Protein AF-A0A969PD91-F1 (afdb_monomer_lite)

Sequence (141 aa):
MAVLTQAAEGAGKPLILLFDQFEQFFVHQKRKQDREPFIQALNEWYQSALPVKILMCIRGDLSDRLVELQHALGYSLGPQEVFRLERFTPREATAVLKVIADSEALQFDERFASELTENELANREDGSISPVDLQILSTNA

pLDDT: mean 88.1, std 8.68, range [42.12, 96.12]

Secondary structure (DSSP, 8-state):
-HHHHHHHHHH-S-EEEEETTTHHHHHH--SHHHHHHHHHHHHHHHTSSS-EEEEE---GGGGGGGHHHHHHHT----TTT--PPPPBPHHHHHHHHHHHHHHTT----HHHHHHHIIIIIS-TTT--B-HHHHHHHHH--

Structure (mmCIF, N/CA/C/O backbone):
data_AF-A0A969PD91-F1
#
_entry.id   AF-A0A969PD91-F1
#
loop_
_atom_site.group_PDB
_atom_site.id
_atom_site.type_symbol
_atom_site.label_atom_id
_atom_site.label_alt_id
_atom_site.label_comp_id
_atom_site.label_asym_id
_atom_site.label_entity_id
_atom_site.label_seq_id
_atom_site.pdbx_PDB_ins_code
_atom_site.Cartn_x
_atom_site.Cartn_y
_atom_site.Cartn_z
_atom_site.occupancy
_atom_site.B_iso_or_equiv
_atom_site.auth_seq_id
_atom_site.auth_comp_id
_atom_site.auth_asym_id
_atom_site.auth_atom_id
_atom_site.pdbx_PDB_model_num
ATOM 1 N N . MET A 1 1 ? -21.257 -2.549 12.734 1.00 61.19 1 MET A N 1
ATOM 2 C CA . MET A 1 1 ? -21.072 -3.919 13.268 1.00 61.19 1 MET A CA 1
ATOM 3 C C . MET A 1 1 ? -21.654 -5.014 12.377 1.00 61.19 1 MET A C 1
ATOM 5 O O . MET A 1 1 ? -20.890 -5.883 11.989 1.00 61.19 1 MET A O 1
ATOM 9 N N . ALA A 1 2 ? -22.937 -4.962 11.987 1.00 73.25 2 ALA A N 1
ATOM 10 C CA . ALA A 1 2 ? -23.614 -6.069 11.285 1.00 73.25 2 ALA A CA 1
ATOM 11 C C . ALA A 1 2 ? -22.864 -6.647 10.063 1.00 73.25 2 ALA A C 1
ATOM 13 O O . ALA A 1 2 ? -22.722 -7.859 9.964 1.00 73.25 2 ALA A O 1
ATOM 14 N N . VAL A 1 3 ? -22.326 -5.798 9.178 1.00 78.88 3 VAL A N 1
ATOM 15 C CA . VAL A 1 3 ? -21.615 -6.247 7.962 1.00 78.88 3 VAL A CA 1
ATOM 16 C C . VAL A 1 3 ? -20.325 -7.011 8.286 1.00 78.88 3 VAL A C 1
ATOM 18 O O . VAL A 1 3 ? -20.036 -8.027 7.666 1.00 78.88 3 VAL A O 1
ATOM 21 N N . LEU A 1 4 ? -19.560 -6.548 9.277 1.00 76.31 4 LEU A N 1
ATOM 22 C CA . LEU A 1 4 ? -18.291 -7.162 9.678 1.00 76.31 4 LEU A CA 1
ATOM 23 C C . LEU A 1 4 ? -18.507 -8.490 10.399 1.00 76.31 4 LEU A C 1
ATOM 25 O O . LEU A 1 4 ? -17.812 -9.459 10.113 1.00 76.31 4 LEU A O 1
ATOM 29 N N . THR A 1 5 ? -19.505 -8.547 11.281 1.00 78.94 5 THR A N 1
ATOM 30 C CA . THR A 1 5 ? -19.925 -9.793 11.929 1.00 78.94 5 THR A CA 1
ATOM 31 C C . THR A 1 5 ? -20.377 -10.813 10.886 1.00 78.94 5 THR A C 1
ATOM 33 O O . THR A 1 5 ? -19.880 -11.933 10.881 1.00 78.94 5 THR A O 1
ATOM 36 N N . GLN A 1 6 ? -21.215 -10.400 9.932 1.00 81.44 6 GLN A N 1
ATOM 37 C CA . GLN A 1 6 ? -21.686 -11.271 8.856 1.00 81.44 6 GLN A CA 1
ATOM 38 C C . GLN A 1 6 ? -20.540 -11.767 7.960 1.00 81.44 6 GLN A C 1
ATOM 40 O O . GLN A 1 6 ? -20.511 -12.938 7.584 1.00 81.44 6 GLN A O 1
ATOM 45 N N . ALA A 1 7 ? -19.571 -10.904 7.643 1.00 82.38 7 ALA A N 1
ATOM 46 C CA . ALA A 1 7 ? -18.384 -11.293 6.889 1.00 82.38 7 ALA A CA 1
ATOM 47 C C . ALA A 1 7 ? -17.504 -12.283 7.671 1.00 82.38 7 ALA A C 1
ATOM 49 O O . ALA A 1 7 ? -16.995 -13.240 7.090 1.00 82.38 7 ALA A O 1
ATOM 50 N N . ALA A 1 8 ? -17.343 -12.083 8.983 1.00 78.50 8 ALA A N 1
ATOM 51 C CA . ALA A 1 8 ? -16.503 -12.933 9.823 1.00 78.50 8 ALA A CA 1
ATOM 52 C C . ALA A 1 8 ? -17.125 -14.323 10.003 1.00 78.50 8 ALA A C 1
ATOM 54 O O . ALA A 1 8 ? -16.439 -15.335 9.855 1.00 78.50 8 ALA A O 1
ATOM 55 N N . GLU A 1 9 ? -18.433 -14.369 10.262 1.00 78.38 9 GLU A N 1
ATOM 56 C CA . GLU A 1 9 ? -19.206 -15.605 10.398 1.00 78.38 9 GLU A CA 1
ATOM 57 C C . GLU A 1 9 ? -19.274 -16.385 9.078 1.00 78.38 9 GLU A C 1
ATOM 59 O O . GLU A 1 9 ? -19.153 -17.608 9.077 1.00 78.38 9 GLU A O 1
ATOM 64 N N . GLY A 1 10 ? -19.417 -15.689 7.945 1.00 77.06 10 GLY A N 1
ATOM 65 C CA . GLY A 1 10 ? -19.520 -16.318 6.627 1.00 77.06 10 GLY A CA 1
ATOM 66 C C . GLY A 1 10 ? -18.193 -16.826 6.053 1.00 77.06 10 GLY A C 1
ATOM 67 O O . GLY A 1 10 ? -18.191 -17.789 5.289 1.00 77.06 10 GLY A O 1
ATOM 68 N N . ALA A 1 11 ? -17.062 -16.198 6.395 1.00 75.50 11 ALA A N 1
ATOM 69 C CA . ALA A 1 11 ? -15.772 -16.519 5.781 1.00 75.50 11 ALA A CA 1
ATOM 70 C C . ALA A 1 11 ? -15.026 -17.677 6.462 1.00 75.50 11 ALA A C 1
ATOM 72 O O . ALA A 1 11 ? -14.197 -18.320 5.813 1.00 75.50 11 ALA A O 1
ATOM 73 N N . GLY A 1 12 ? -15.255 -17.912 7.763 1.00 75.19 12 GLY A N 1
ATOM 74 C CA . GLY A 1 12 ? -14.501 -18.896 8.557 1.00 75.19 12 GLY A CA 1
ATOM 75 C C . GLY A 1 12 ? -12.980 -18.665 8.549 1.00 75.19 12 GLY A C 1
ATOM 76 O O . GLY A 1 12 ? -12.204 -19.589 8.786 1.00 75.19 12 GLY A O 1
ATOM 77 N N . LYS A 1 13 ? -12.544 -17.445 8.214 1.00 80.06 13 LYS A N 1
ATOM 78 C CA . LYS A 1 13 ? -11.151 -17.034 8.003 1.00 80.06 13 LYS A CA 1
ATOM 79 C C . LYS A 1 13 ? -10.920 -15.657 8.633 1.00 80.06 13 LYS A C 1
ATOM 81 O O . LYS A 1 13 ? -11.881 -14.901 8.780 1.00 80.06 13 LYS A O 1
ATOM 86 N N . PRO A 1 14 ? -9.666 -15.302 8.967 1.00 82.69 14 PRO A N 1
ATOM 87 C CA . PRO A 1 14 ? -9.331 -13.944 9.383 1.00 82.69 14 PRO A CA 1
ATOM 88 C C . PRO A 1 14 ? -9.751 -12.918 8.326 1.00 82.69 14 PRO A C 1
ATOM 90 O O . PRO A 1 14 ? -9.555 -13.145 7.130 1.00 82.69 14 PRO A O 1
ATOM 93 N N . LEU A 1 15 ? -10.298 -11.790 8.770 1.00 87.75 15 LEU A N 1
ATOM 94 C CA . LEU A 1 15 ? -10.676 -10.684 7.895 1.00 87.75 15 LEU A CA 1
ATOM 95 C C . LEU A 1 15 ? -9.570 -9.633 7.856 1.00 87.75 15 LEU A C 1
ATOM 97 O O . LEU A 1 15 ? -8.950 -9.335 8.876 1.00 87.75 15 LEU A O 1
ATOM 101 N N . ILE A 1 16 ? -9.365 -9.032 6.687 1.00 89.00 16 ILE A N 1
ATOM 102 C CA . ILE A 1 16 ? -8.507 -7.858 6.526 1.00 89.00 16 ILE A CA 1
ATOM 103 C C . ILE A 1 16 ? -9.380 -6.715 6.018 1.00 89.00 16 ILE A C 1
ATOM 105 O O . ILE A 1 16 ? -9.987 -6.821 4.954 1.00 89.00 16 ILE A O 1
ATOM 109 N N . LEU A 1 17 ? -9.443 -5.628 6.782 1.00 90.00 17 LEU A N 1
ATOM 110 C CA . LEU A 1 17 ? -10.003 -4.359 6.338 1.00 90.00 17 LEU A CA 1
ATOM 111 C C . LEU A 1 17 ? -8.886 -3.545 5.698 1.00 90.00 17 LEU A C 1
ATOM 113 O O . LEU A 1 17 ? -7.946 -3.146 6.384 1.00 90.00 17 LEU A O 1
ATOM 117 N N . LEU A 1 18 ? -8.996 -3.325 4.392 1.00 93.38 18 LEU A N 1
ATOM 118 C CA . LEU A 1 18 ? -8.059 -2.520 3.624 1.00 93.38 18 LEU A CA 1
ATOM 119 C C . LEU A 1 18 ? -8.662 -1.140 3.362 1.00 93.38 18 LEU A C 1
ATOM 121 O O . LEU A 1 18 ? -9.719 -1.031 2.742 1.00 93.38 18 LEU A O 1
ATOM 125 N N . PHE A 1 19 ? -7.963 -0.101 3.802 1.00 94.06 19 PHE A N 1
ATOM 126 C CA . PHE A 1 19 ? -8.273 1.283 3.475 1.00 94.06 19 PHE A CA 1
ATOM 127 C C . PHE A 1 19 ? -7.222 1.808 2.503 1.00 94.06 19 PHE A C 1
ATOM 129 O O . PHE A 1 19 ? -6.123 2.167 2.921 1.00 94.06 19 PHE A O 1
ATOM 136 N N . ASP A 1 20 ? -7.557 1.821 1.215 1.00 92.81 20 ASP A N 1
ATOM 137 C CA . ASP A 1 20 ? -6.707 2.410 0.182 1.00 92.81 20 ASP A CA 1
ATOM 138 C C . ASP A 1 20 ? -6.928 3.928 0.076 1.00 92.81 20 ASP A C 1
ATOM 140 O O . ASP A 1 20 ? -8.016 4.419 0.388 1.00 92.81 20 ASP A O 1
ATOM 144 N N . GLN A 1 21 ? -5.894 4.668 -0.334 1.00 91.06 21 GLN A N 1
ATOM 145 C CA . GLN A 1 21 ? -5.897 6.137 -0.429 1.00 91.06 21 GLN A CA 1
ATOM 146 C C . GLN A 1 21 ? -6.477 6.827 0.817 1.00 91.06 21 GLN A C 1
ATOM 148 O O . GLN A 1 21 ? -7.299 7.749 0.731 1.00 91.06 21 GLN A O 1
ATOM 153 N N . PHE A 1 22 ? -6.087 6.366 2.008 1.00 95.62 22 PHE A N 1
ATOM 154 C CA . PHE A 1 22 ? -6.726 6.779 3.254 1.00 95.62 22 PHE A CA 1
ATOM 155 C C . PHE A 1 22 ? -6.572 8.281 3.546 1.00 95.62 22 PHE A C 1
ATOM 157 O O . PHE A 1 22 ? -7.369 8.855 4.287 1.00 95.62 22 PHE A O 1
ATOM 164 N N . GLU A 1 23 ? -5.633 8.978 2.905 1.00 93.81 23 GLU A N 1
ATOM 165 C CA . GLU A 1 23 ? -5.556 10.438 2.942 1.00 93.81 23 GLU A CA 1
ATOM 166 C C . GLU A 1 23 ? -6.870 11.139 2.564 1.00 93.81 23 GLU A C 1
ATOM 168 O O . GLU A 1 23 ? -7.167 12.216 3.091 1.00 93.81 23 GLU A O 1
ATOM 173 N N . GLN A 1 24 ? -7.694 10.521 1.709 1.00 93.56 24 GLN A N 1
ATOM 174 C CA . GLN A 1 24 ? -8.985 11.069 1.297 1.00 93.56 24 GLN A CA 1
ATOM 175 C C . GLN A 1 24 ? -9.932 11.252 2.483 1.00 93.56 24 GLN A C 1
ATOM 177 O O . GLN A 1 24 ? -10.731 12.190 2.482 1.00 93.56 24 GLN A O 1
ATOM 182 N N . PHE A 1 25 ? -9.813 10.428 3.527 1.00 94.88 25 PHE A N 1
ATOM 183 C CA . PHE A 1 25 ? -10.570 10.605 4.763 1.00 94.88 25 PHE A CA 1
ATOM 184 C C . PHE A 1 25 ? -10.325 11.991 5.371 1.00 94.88 25 PHE A C 1
ATOM 186 O O . PHE A 1 25 ? -11.271 12.711 5.685 1.00 94.88 25 PHE A O 1
ATOM 193 N N . PHE A 1 26 ? -9.062 12.412 5.458 1.00 92.38 26 PHE A N 1
ATOM 194 C CA . PHE A 1 26 ? -8.685 13.704 6.033 1.00 92.38 26 PHE A CA 1
ATOM 195 C C . PHE A 1 26 ? -9.022 14.890 5.118 1.00 92.38 26 PHE A C 1
ATOM 197 O O . PHE A 1 26 ? -9.248 15.998 5.615 1.00 92.38 26 PHE A O 1
ATOM 204 N N . VAL A 1 27 ? -9.076 14.665 3.800 1.00 91.31 27 VAL A N 1
ATOM 205 C CA . VAL A 1 27 ? -9.484 15.671 2.803 1.00 91.31 27 VAL A CA 1
ATOM 206 C C . VAL A 1 27 ? -10.986 15.950 2.876 1.00 91.31 27 VAL A C 1
ATOM 208 O O . VAL A 1 27 ? -11.387 17.118 2.870 1.00 91.31 27 VAL A O 1
ATOM 211 N N . HIS A 1 28 ? -11.807 14.900 2.963 1.00 93.06 28 HIS A N 1
ATOM 212 C CA . HIS A 1 28 ? -13.266 15.014 2.996 1.00 93.06 28 HIS A CA 1
ATOM 213 C C . HIS A 1 28 ? -13.778 15.384 4.391 1.00 93.06 28 HIS A C 1
ATOM 215 O O . HIS A 1 28 ? -14.615 16.275 4.520 1.00 93.06 28 HIS A O 1
ATOM 221 N N . GLN A 1 29 ? -13.225 14.771 5.441 1.00 93.94 29 GLN A N 1
ATOM 222 C CA . GLN A 1 29 ? -13.569 15.046 6.836 1.00 93.94 29 GLN A CA 1
ATOM 223 C C . GLN A 1 29 ? -12.532 15.984 7.449 1.00 93.94 29 GLN A C 1
ATOM 225 O O . GLN A 1 29 ? -11.617 15.584 8.171 1.00 93.94 29 GLN A O 1
ATOM 230 N N . LYS A 1 30 ? -12.625 17.275 7.122 1.00 91.06 30 LYS A N 1
ATOM 231 C CA . LYS A 1 30 ? -11.595 18.256 7.512 1.00 91.06 30 LYS A CA 1
ATOM 232 C C . LYS A 1 30 ? -11.574 18.544 9.011 1.00 91.06 30 LYS A C 1
ATOM 234 O O . LYS A 1 30 ? -10.504 18.815 9.556 1.00 91.06 30 LYS A O 1
ATOM 239 N N . ARG A 1 31 ? -12.732 18.528 9.678 1.00 93.19 31 ARG A N 1
ATOM 240 C CA . ARG A 1 31 ? -12.842 18.854 11.106 1.00 93.19 31 ARG A CA 1
ATOM 241 C C . ARG A 1 31 ? -12.841 17.571 11.926 1.00 93.19 31 ARG A C 1
ATOM 243 O O . ARG A 1 31 ? -13.448 16.586 11.528 1.00 93.19 31 ARG A O 1
ATOM 250 N N . LYS A 1 32 ? -12.229 17.615 13.112 1.00 89.56 32 LYS A N 1
ATOM 251 C CA . LYS A 1 32 ? -12.185 16.474 14.045 1.00 89.56 32 LYS A CA 1
ATOM 252 C C . LYS A 1 32 ? -13.573 15.899 14.345 1.00 89.56 32 LYS A C 1
ATOM 254 O O . LYS A 1 32 ? -13.769 14.698 14.266 1.00 89.56 32 LYS A O 1
ATOM 259 N N . GLN A 1 33 ? -14.556 16.766 14.586 1.00 93.44 33 GLN A N 1
ATOM 260 C CA . GLN A 1 33 ? -15.941 16.355 14.842 1.00 93.44 33 GLN A CA 1
ATOM 261 C C . GLN A 1 33 ? -16.566 15.543 13.689 1.00 93.44 33 GLN A C 1
ATOM 263 O O . GLN A 1 33 ? -17.411 14.693 13.937 1.00 93.44 33 GLN A O 1
ATOM 268 N N . ASP A 1 34 ? -16.143 15.786 12.442 1.00 94.44 34 ASP A N 1
ATOM 269 C CA . ASP A 1 34 ? -16.672 15.084 11.268 1.00 94.44 34 ASP A CA 1
ATOM 270 C C . ASP A 1 34 ? -15.981 13.712 11.090 1.00 94.44 34 ASP A C 1
ATOM 272 O O . ASP A 1 34 ? -16.508 12.815 10.435 1.00 94.44 34 ASP A O 1
ATOM 276 N N . ARG A 1 35 ? -14.799 13.532 11.702 1.00 94.75 35 ARG A N 1
ATOM 277 C CA . ARG A 1 35 ? -14.034 12.273 11.735 1.00 94.75 35 ARG A CA 1
ATOM 278 C C . A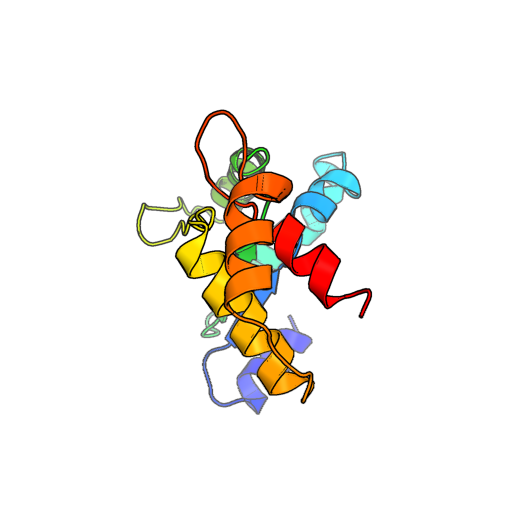RG A 1 35 ? -14.516 11.328 12.825 1.00 94.75 35 ARG A C 1
ATOM 280 O O . ARG A 1 35 ? -14.443 10.115 12.639 1.00 94.75 35 ARG A O 1
ATOM 287 N N . GLU A 1 36 ? -15.009 11.883 13.930 1.00 93.62 36 GLU A N 1
ATOM 288 C CA . GLU A 1 36 ? -15.401 11.150 15.136 1.00 93.62 36 GLU A CA 1
ATOM 289 C C . GLU A 1 36 ? -16.265 9.910 14.852 1.00 93.62 36 GLU A C 1
ATOM 291 O O . GLU A 1 36 ? -15.906 8.836 15.335 1.00 93.62 36 GLU A O 1
ATOM 296 N N . PRO A 1 37 ? -17.322 9.965 14.010 1.00 93.81 37 PRO A N 1
ATOM 297 C CA . PRO A 1 37 ? -18.160 8.788 13.775 1.00 93.81 37 PRO A CA 1
ATOM 298 C C . PRO A 1 37 ? -17.389 7.618 13.152 1.00 93.81 37 PRO A C 1
ATOM 300 O O . PRO A 1 37 ? -17.620 6.459 13.492 1.00 93.81 37 PRO A O 1
ATOM 303 N N . PHE A 1 38 ? -16.455 7.914 12.243 1.00 93.56 38 PHE A N 1
ATOM 304 C CA . PHE A 1 38 ? -15.613 6.893 11.626 1.00 93.56 38 PHE A CA 1
ATOM 305 C C . PHE A 1 38 ? -14.591 6.341 12.621 1.00 93.56 38 PHE A C 1
ATOM 307 O O . PHE A 1 38 ? -14.413 5.129 12.705 1.00 93.56 38 PHE A O 1
ATOM 314 N N . ILE A 1 39 ? -13.943 7.219 13.390 1.00 93.38 39 ILE A N 1
ATOM 315 C CA . ILE A 1 39 ? -12.946 6.830 14.394 1.00 93.38 39 ILE A CA 1
ATOM 316 C C . ILE A 1 39 ? -13.578 5.931 15.459 1.00 93.38 39 ILE A C 1
ATOM 318 O O . ILE A 1 39 ? -13.001 4.907 15.824 1.00 93.38 39 ILE A O 1
ATOM 322 N N . GLN A 1 40 ? -14.787 6.264 15.910 1.00 92.44 40 GLN A N 1
ATOM 323 C CA . GLN A 1 40 ? -15.532 5.446 16.857 1.00 92.44 40 GLN A CA 1
ATOM 324 C C . GLN A 1 40 ? -15.845 4.061 16.278 1.00 92.44 40 GLN A C 1
ATOM 326 O O . GLN A 1 40 ? -15.572 3.054 16.930 1.00 92.44 40 GLN A O 1
ATOM 331 N N . ALA A 1 41 ? -16.344 3.991 15.039 1.00 90.62 41 ALA A N 1
ATOM 332 C CA . ALA A 1 41 ? -16.615 2.714 14.377 1.00 90.62 41 ALA A CA 1
ATOM 333 C C . ALA A 1 41 ? -15.343 1.863 14.219 1.00 90.62 41 ALA A C 1
ATOM 335 O O . ALA A 1 41 ? -15.365 0.657 14.457 1.00 90.62 41 ALA A O 1
ATOM 336 N N . LEU A 1 42 ? -14.221 2.493 13.866 1.00 90.81 42 LEU A N 1
ATOM 337 C CA . LEU A 1 42 ? -12.924 1.834 13.760 1.00 90.81 42 LEU A CA 1
ATOM 338 C C . LEU A 1 42 ? -12.461 1.265 15.109 1.00 90.81 42 LEU A C 1
ATOM 340 O O . LEU A 1 42 ? -11.976 0.135 15.161 1.00 90.81 42 LEU A O 1
ATOM 344 N N . ASN A 1 43 ? -12.641 2.019 16.195 1.00 90.44 43 ASN A N 1
ATOM 345 C CA . ASN A 1 43 ? -12.306 1.569 17.544 1.00 90.44 43 ASN A CA 1
ATOM 346 C C . ASN A 1 43 ? -13.176 0.388 17.990 1.00 90.44 43 ASN A C 1
ATOM 348 O O . ASN A 1 43 ? -12.658 -0.595 18.512 1.00 90.44 43 ASN A O 1
ATOM 352 N N . GLU A 1 44 ? -14.481 0.427 17.712 1.00 89.56 44 GLU A N 1
ATOM 353 C CA . GLU A 1 44 ? -15.380 -0.705 17.967 1.00 89.56 44 GLU A CA 1
ATOM 354 C C . GLU A 1 44 ? -14.923 -1.979 17.242 1.00 89.56 44 GLU A C 1
ATOM 356 O O . GLU A 1 44 ? -15.020 -3.074 17.795 1.00 89.56 44 GLU A O 1
ATOM 361 N N . TRP A 1 45 ? -14.392 -1.857 16.021 1.00 86.88 45 TRP A N 1
ATOM 362 C CA . TRP A 1 45 ? -13.858 -3.001 15.274 1.00 86.88 45 TRP A CA 1
ATOM 363 C C . TRP A 1 45 ? -12.549 -3.508 15.852 1.00 86.88 45 TRP A C 1
ATOM 365 O O . TRP A 1 45 ? -12.393 -4.716 16.029 1.00 86.88 45 TRP A O 1
ATOM 375 N N . TYR A 1 46 ? -11.634 -2.597 16.170 1.00 86.81 46 TYR A N 1
ATOM 376 C CA . TYR A 1 46 ? -10.332 -2.933 16.730 1.00 86.81 46 TYR A CA 1
ATOM 377 C C . TYR A 1 46 ? -10.444 -3.652 18.083 1.00 86.81 46 TYR A C 1
ATOM 379 O O . TYR A 1 46 ? -9.693 -4.585 18.348 1.00 86.81 46 TYR A O 1
ATOM 387 N N . GLN A 1 47 ? -11.422 -3.269 18.908 1.00 87.00 47 GLN A N 1
ATOM 388 C CA . GLN A 1 47 ? -11.691 -3.893 20.209 1.00 87.00 47 GLN A CA 1
ATOM 389 C C . GLN A 1 47 ? -12.603 -5.129 20.125 1.00 87.00 47 GLN A C 1
ATOM 391 O O . GLN A 1 47 ? -12.885 -5.767 21.142 1.00 87.00 47 GLN A O 1
ATOM 396 N N . SER A 1 48 ? -13.121 -5.465 18.941 1.00 84.94 48 SER A N 1
ATOM 397 C CA . SER A 1 48 ? -14.029 -6.602 18.791 1.00 84.94 48 SER A CA 1
ATOM 398 C C . SER A 1 48 ? -13.298 -7.939 18.963 1.00 84.94 48 SER A C 1
ATOM 400 O O . SER A 1 48 ? -12.119 -8.072 18.653 1.00 84.94 48 SER A O 1
ATOM 402 N N . ALA A 1 49 ? -14.019 -8.977 19.397 1.00 82.62 49 ALA A N 1
ATOM 403 C CA . ALA A 1 49 ? -13.482 -10.341 19.478 1.00 82.62 49 ALA A CA 1
ATOM 404 C C . ALA A 1 49 ? -13.318 -11.019 18.100 1.00 82.62 49 ALA A C 1
ATOM 406 O O . ALA A 1 49 ? -12.925 -12.184 18.020 1.00 82.62 49 ALA A O 1
ATOM 407 N N . LEU A 1 50 ? -13.666 -10.323 17.013 1.00 82.44 50 LEU A N 1
ATOM 408 C CA . LEU A 1 50 ? -13.545 -10.851 15.662 1.00 82.44 50 LEU A CA 1
ATOM 409 C C . LEU A 1 50 ? -12.066 -10.850 15.237 1.00 82.44 50 LEU A C 1
ATOM 411 O O . LEU A 1 50 ? -11.347 -9.898 15.537 1.00 82.44 50 LEU A O 1
ATOM 415 N N . PRO A 1 51 ? -11.593 -11.867 14.494 1.00 82.56 51 PRO A N 1
ATOM 416 C CA . PRO A 1 51 ? -10.215 -11.929 14.011 1.00 82.56 51 PRO A CA 1
ATOM 417 C C . PRO A 1 51 ? -10.010 -10.979 12.817 1.00 82.56 51 PRO A C 1
ATOM 419 O O . PRO A 1 51 ? -9.868 -11.417 11.673 1.00 82.56 51 PRO A O 1
ATOM 422 N N . VAL A 1 52 ? -10.028 -9.671 13.079 1.00 84.50 52 VAL A N 1
ATOM 423 C CA . VAL A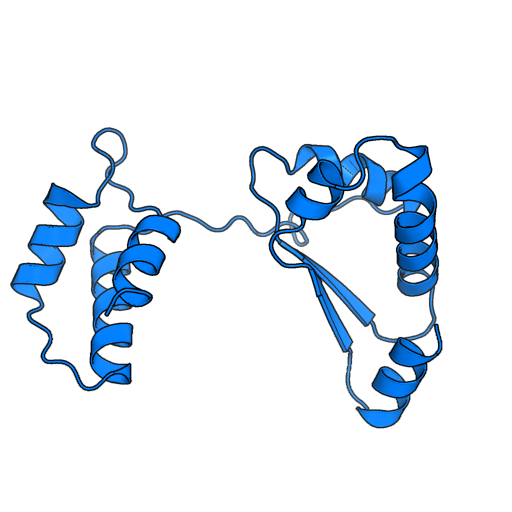 1 52 ? -9.908 -8.610 12.072 1.00 84.50 52 VAL A CA 1
ATOM 424 C C . VAL A 1 52 ? -8.525 -7.972 12.153 1.00 84.50 52 VAL A C 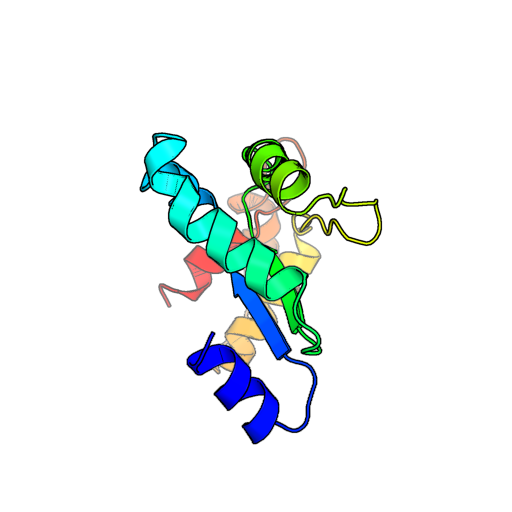1
ATOM 426 O O . VAL A 1 52 ? -8.074 -7.568 13.220 1.00 84.50 52 VAL A O 1
ATOM 429 N N . LYS A 1 53 ? -7.857 -7.838 11.006 1.00 87.94 5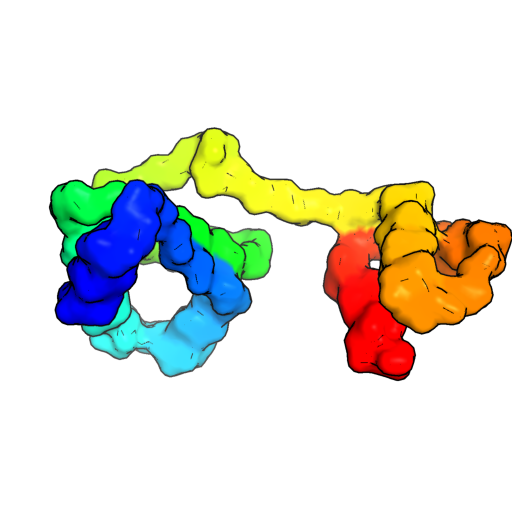3 LYS A N 1
ATOM 430 C CA . LYS A 1 53 ? -6.681 -6.980 10.835 1.00 87.94 53 LYS A CA 1
ATOM 431 C C . LYS A 1 53 ? -7.070 -5.736 10.050 1.00 87.94 53 LYS A C 1
ATOM 433 O O . LYS A 1 53 ? -7.849 -5.824 9.105 1.00 87.94 53 LYS A O 1
ATOM 438 N N . ILE A 1 54 ? -6.508 -4.593 10.421 1.00 89.88 54 ILE A N 1
ATOM 439 C CA . ILE A 1 54 ? -6.734 -3.323 9.732 1.00 89.88 54 ILE A CA 1
ATOM 440 C C . ILE A 1 54 ? -5.434 -2.926 9.037 1.00 89.88 54 ILE A C 1
ATOM 442 O O . ILE A 1 54 ? -4.394 -2.828 9.684 1.00 89.88 54 ILE A O 1
ATOM 446 N N . LEU A 1 55 ? -5.503 -2.705 7.728 1.00 92.75 55 LEU A N 1
ATOM 447 C CA . LEU A 1 55 ? -4.411 -2.202 6.908 1.00 92.75 55 LEU A CA 1
ATOM 448 C C . LEU A 1 55 ? -4.820 -0.848 6.327 1.00 92.75 55 LEU A C 1
ATOM 450 O O . LEU A 1 55 ? -5.840 -0.738 5.648 1.00 92.75 55 LEU A O 1
ATOM 454 N N . MET A 1 56 ? -4.021 0.179 6.605 1.00 93.56 56 MET A N 1
ATOM 455 C CA . MET A 1 56 ? -4.221 1.528 6.081 1.00 93.56 56 MET A CA 1
ATOM 456 C C . MET A 1 56 ? -3.095 1.868 5.113 1.00 93.56 56 MET A C 1
ATOM 458 O O . MET A 1 56 ? -1.929 1.891 5.504 1.00 93.56 56 MET A O 1
ATOM 462 N N . CYS A 1 57 ? -3.452 2.168 3.870 1.00 94.44 57 CYS A N 1
ATOM 463 C CA . CYS A 1 57 ? -2.539 2.711 2.879 1.00 94.44 57 CYS A CA 1
ATOM 464 C C . CYS A 1 57 ? -2.702 4.228 2.867 1.00 94.44 57 CYS A C 1
ATOM 466 O O . CYS A 1 57 ? -3.795 4.743 2.634 1.00 94.44 57 CYS A O 1
ATOM 468 N N . ILE A 1 58 ? -1.618 4.947 3.134 1.00 93.12 58 ILE A N 1
ATOM 469 C CA . ILE A 1 58 ? -1.593 6.406 3.110 1.00 93.12 58 ILE A CA 1
ATOM 470 C C . ILE A 1 58 ? -0.291 6.874 2.480 1.00 93.12 58 ILE A C 1
ATOM 472 O O . ILE A 1 58 ? 0.750 6.222 2.607 1.00 93.12 58 ILE A O 1
ATOM 476 N N . ARG A 1 59 ? -0.326 8.035 1.830 1.00 89.44 59 ARG A N 1
ATOM 477 C CA . ARG A 1 59 ? 0.904 8.693 1.393 1.00 89.44 59 ARG A CA 1
ATOM 478 C C . ARG A 1 59 ? 1.824 8.989 2.580 1.00 89.44 59 ARG A C 1
ATOM 480 O O . ARG A 1 59 ? 1.380 9.464 3.626 1.00 89.44 59 ARG A O 1
ATOM 487 N N . GLY A 1 60 ? 3.123 8.755 2.396 1.00 87.94 60 GLY A N 1
ATOM 488 C CA . GLY A 1 60 ? 4.116 8.910 3.464 1.00 87.94 60 GLY A CA 1
ATOM 489 C C . GLY A 1 60 ? 4.170 10.320 4.063 1.00 87.94 60 GLY A C 1
ATOM 490 O O . GLY A 1 60 ? 4.344 10.457 5.273 1.00 87.94 60 GLY A O 1
ATOM 491 N N . ASP A 1 61 ? 3.938 11.357 3.253 1.00 89.25 61 ASP A N 1
ATOM 492 C CA . ASP A 1 61 ? 3.895 12.765 3.675 1.00 89.25 61 ASP A CA 1
ATOM 493 C C . ASP A 1 61 ? 2.661 13.133 4.517 1.00 89.25 61 ASP A C 1
ATOM 495 O O . ASP A 1 61 ? 2.611 14.222 5.080 1.00 89.25 61 ASP A O 1
ATOM 499 N N . LEU A 1 62 ? 1.684 12.228 4.625 1.00 90.81 62 LEU A N 1
ATOM 500 C CA . LEU A 1 62 ? 0.469 12.384 5.429 1.00 90.81 62 LEU A CA 1
ATOM 501 C C . LEU A 1 62 ? 0.372 11.348 6.559 1.00 90.81 62 LEU A C 1
ATOM 503 O O . LEU A 1 62 ? -0.660 11.247 7.223 1.00 90.81 62 LEU A O 1
ATOM 507 N N . SER A 1 63 ? 1.431 10.566 6.788 1.00 89.50 63 SER A N 1
ATOM 508 C CA . SER A 1 63 ? 1.455 9.503 7.802 1.00 89.50 63 SER A CA 1
ATOM 509 C C . SER A 1 63 ? 1.297 10.023 9.238 1.00 89.50 63 SER A C 1
ATOM 511 O O . SER A 1 63 ? 0.737 9.327 10.085 1.00 89.50 63 SER A O 1
ATOM 513 N N . ASP A 1 64 ? 1.693 11.270 9.510 1.00 89.88 64 ASP A N 1
ATOM 514 C CA . ASP A 1 64 ? 1.501 11.954 10.795 1.00 89.88 64 ASP A CA 1
ATOM 515 C C . ASP A 1 64 ? 0.017 12.067 11.184 1.00 89.88 64 ASP A C 1
ATOM 517 O O . ASP A 1 64 ? -0.335 12.042 12.365 1.00 89.88 64 ASP A O 1
ATOM 521 N N . ARG A 1 65 ? -0.882 12.117 10.194 1.00 90.06 65 ARG A N 1
ATOM 522 C CA . ARG A 1 65 ? -2.333 12.153 10.416 1.00 90.06 65 ARG A CA 1
ATOM 523 C C . ARG A 1 65 ? -2.857 10.892 11.099 1.00 90.06 65 ARG A C 1
ATOM 525 O O . ARG A 1 65 ? -3.877 10.963 11.783 1.00 90.06 65 ARG A O 1
ATOM 532 N N . LEU A 1 66 ? -2.151 9.765 10.987 1.00 91.00 66 LEU A N 1
ATOM 533 C CA . LEU A 1 66 ? -2.529 8.513 11.648 1.00 91.00 66 LEU A CA 1
ATOM 534 C C . LEU A 1 66 ? -2.353 8.557 13.172 1.00 91.00 66 LEU A C 1
ATOM 536 O O . LEU A 1 66 ? -2.915 7.709 13.861 1.00 91.00 66 LEU A O 1
ATOM 540 N N . VAL A 1 67 ? -1.625 9.538 13.719 1.00 90.62 67 VAL A N 1
ATOM 541 C CA . VAL A 1 67 ? -1.473 9.712 15.175 1.00 90.62 67 VAL A CA 1
ATOM 542 C C . VAL A 1 67 ? -2.834 9.902 15.856 1.00 90.62 67 VAL A C 1
ATOM 544 O O . VAL A 1 67 ? -3.059 9.378 16.943 1.00 90.62 67 VAL A O 1
ATOM 547 N N . GLU A 1 68 ? -3.779 10.580 15.193 1.00 90.62 68 GLU A N 1
ATOM 548 C CA . GLU A 1 68 ? -5.157 10.738 15.681 1.00 90.62 68 GLU A CA 1
ATOM 549 C C . GLU A 1 68 ? -5.846 9.380 15.893 1.00 90.62 68 GLU A C 1
ATOM 551 O O . GLU A 1 68 ? -6.469 9.157 16.931 1.00 90.62 68 GLU A O 1
ATOM 556 N N . LEU A 1 69 ? -5.671 8.450 14.951 1.00 90.44 69 LEU A N 1
ATOM 557 C CA . LEU A 1 69 ? -6.234 7.104 15.047 1.00 90.44 69 LEU A CA 1
ATOM 558 C C . LEU A 1 69 ? -5.521 6.273 16.108 1.00 90.44 69 LEU A C 1
ATOM 560 O O . LEU A 1 69 ? -6.179 5.624 16.909 1.00 90.44 69 LEU A O 1
ATOM 564 N N . GLN A 1 70 ? -4.191 6.332 16.161 1.00 91.19 70 GLN A N 1
ATOM 565 C CA . GLN A 1 70 ? -3.399 5.620 17.169 1.00 91.19 70 GLN A CA 1
ATOM 566 C C . GLN A 1 70 ? -3.840 5.976 18.595 1.00 91.19 70 GLN A C 1
ATOM 568 O O . GLN A 1 70 ? -4.072 5.092 19.423 1.00 91.19 70 GLN A O 1
ATOM 573 N N . HIS A 1 71 ? -4.056 7.267 18.864 1.00 90.56 71 HIS A N 1
ATOM 574 C CA . HIS A 1 71 ? -4.587 7.717 20.149 1.00 90.56 71 HIS A CA 1
ATOM 575 C C . HIS A 1 71 ? -5.992 7.183 20.429 1.00 90.56 71 HIS A C 1
ATOM 577 O O . HIS A 1 71 ? -6.240 6.706 21.535 1.00 90.56 71 HIS A O 1
ATOM 583 N N . ALA A 1 72 ? -6.897 7.240 19.450 1.00 88.12 72 ALA A N 1
ATOM 584 C CA . ALA A 1 72 ? -8.268 6.768 19.625 1.00 88.12 72 ALA A CA 1
ATOM 585 C C . ALA A 1 72 ? -8.357 5.248 19.844 1.00 88.12 72 ALA A C 1
ATOM 587 O O . ALA A 1 72 ? -9.190 4.786 20.619 1.00 88.12 72 ALA A O 1
ATOM 588 N N . LEU A 1 73 ? -7.478 4.483 19.193 1.00 88.62 73 LEU A N 1
ATOM 589 C CA . LEU A 1 73 ? -7.403 3.025 19.309 1.00 88.62 73 LEU A CA 1
ATOM 590 C C . LEU A 1 73 ? -6.614 2.557 20.543 1.00 88.62 73 LEU A C 1
ATOM 592 O O . LEU A 1 73 ? -6.607 1.364 20.847 1.00 88.62 73 LEU A O 1
ATOM 596 N N . GLY A 1 74 ? -5.932 3.470 21.246 1.00 87.75 74 GLY A N 1
ATOM 597 C CA . GLY A 1 74 ? -5.034 3.127 22.350 1.00 87.75 74 GLY A CA 1
ATOM 598 C C . GLY A 1 74 ? -3.857 2.253 21.906 1.00 87.75 74 GLY A C 1
ATOM 599 O O . GLY A 1 74 ? -3.368 1.435 22.684 1.00 87.75 74 GLY A O 1
ATOM 600 N N . TYR A 1 75 ? -3.429 2.394 20.652 1.00 84.50 75 TYR A N 1
ATOM 601 C CA . TYR A 1 75 ? -2.423 1.550 20.022 1.00 84.50 75 TYR A CA 1
ATOM 602 C C . TYR A 1 75 ? -1.386 2.402 19.299 1.00 84.50 75 TYR A C 1
ATOM 604 O O . TYR A 1 75 ? -1.738 3.295 18.534 1.00 84.50 75 TYR A O 1
ATOM 612 N N . SER A 1 76 ? -0.111 2.090 19.511 1.00 84.06 76 SER A N 1
ATOM 613 C CA . SER A 1 76 ? 1.001 2.735 18.815 1.00 84.06 76 SER A CA 1
ATOM 614 C C . SER A 1 76 ? 1.580 1.778 17.786 1.00 84.06 76 SER A C 1
ATOM 616 O O . SER A 1 76 ? 1.910 0.641 18.123 1.00 84.06 76 SER A O 1
ATOM 618 N N . LEU A 1 77 ? 1.740 2.251 16.551 1.00 83.12 77 LEU A N 1
ATOM 619 C CA . LEU A 1 77 ? 2.381 1.469 15.496 1.00 83.12 77 LEU A CA 1
ATOM 620 C C . LEU A 1 77 ? 3.875 1.306 15.804 1.00 83.12 77 LEU A C 1
ATOM 622 O O . LEU A 1 77 ? 4.584 2.293 16.016 1.00 83.12 77 LEU A O 1
ATOM 626 N N . GLY A 1 78 ? 4.351 0.064 15.830 1.00 83.38 78 GLY A N 1
ATOM 627 C CA . GLY A 1 78 ? 5.769 -0.254 15.917 1.00 83.38 78 GLY A CA 1
ATOM 628 C C . GLY A 1 78 ? 6.420 -0.403 14.534 1.00 83.38 78 GLY A C 1
ATOM 629 O O . GLY A 1 78 ? 5.764 -0.275 13.496 1.00 83.38 78 GLY A O 1
ATOM 630 N N . PRO A 1 79 ? 7.733 -0.699 14.486 1.00 82.31 79 PRO A N 1
ATOM 631 C CA . PRO A 1 79 ? 8.459 -0.884 13.227 1.00 82.31 79 PRO A CA 1
ATOM 632 C C . PRO A 1 79 ? 7.979 -2.074 12.383 1.00 82.31 79 PRO A C 1
ATOM 634 O O . PRO A 1 79 ? 8.293 -2.131 11.202 1.00 82.31 79 PRO A O 1
ATOM 637 N N . GLN A 1 80 ? 7.270 -3.038 12.980 1.00 86.50 80 GLN A N 1
ATOM 638 C CA . GLN A 1 80 ? 6.772 -4.231 12.280 1.00 86.50 80 GLN A CA 1
ATOM 639 C C . GLN A 1 80 ? 5.375 -4.015 11.687 1.00 86.50 80 GLN A C 1
ATOM 641 O O . GLN A 1 80 ? 4.882 -4.846 10.928 1.00 86.50 80 GLN A O 1
ATOM 646 N N . GLU A 1 81 ? 4.729 -2.908 12.043 1.00 87.56 81 GLU A N 1
ATOM 647 C CA . GLU A 1 81 ? 3.374 -2.556 11.629 1.00 87.56 81 GLU A CA 1
ATOM 648 C C . GLU A 1 81 ? 3.354 -1.383 10.645 1.00 87.56 81 GLU A C 1
ATOM 650 O O . GLU A 1 81 ? 2.297 -1.012 10.136 1.00 87.56 81 GLU A O 1
ATOM 655 N N . VAL A 1 82 ? 4.532 -0.836 10.332 1.00 89.56 82 VAL A N 1
ATOM 656 C CA . VAL A 1 82 ? 4.730 0.198 9.318 1.00 89.56 82 VAL A CA 1
ATOM 657 C C . VAL A 1 82 ? 5.557 -0.374 8.177 1.00 89.56 82 VAL A C 1
ATOM 659 O O . VAL A 1 82 ? 6.737 -0.677 8.331 1.00 89.56 82 VAL A O 1
ATOM 662 N N . PHE A 1 83 ? 4.940 -0.462 7.002 1.00 90.31 83 PHE A N 1
ATOM 663 C CA . PHE A 1 83 ? 5.600 -0.888 5.775 1.00 90.31 83 PHE A CA 1
ATOM 664 C C . PHE A 1 83 ? 5.722 0.305 4.836 1.00 90.31 83 PHE A C 1
ATOM 666 O O . PHE A 1 83 ? 4.718 0.866 4.397 1.00 90.31 83 PHE A O 1
ATOM 673 N N . ARG A 1 84 ? 6.959 0.703 4.533 1.00 88.62 84 ARG A N 1
ATOM 674 C CA . ARG A 1 84 ? 7.228 1.739 3.538 1.00 88.62 84 ARG A CA 1
ATOM 675 C C . ARG A 1 84 ? 7.367 1.085 2.171 1.00 88.62 84 ARG A C 1
ATOM 677 O O . ARG A 1 84 ? 8.161 0.165 2.002 1.00 88.62 84 ARG A O 1
ATOM 684 N N . LEU A 1 85 ? 6.583 1.563 1.210 1.00 87.31 85 LEU A N 1
ATOM 685 C CA . LEU A 1 85 ? 6.780 1.200 -0.185 1.00 87.31 85 LEU A CA 1
ATOM 686 C C . LEU A 1 85 ? 7.959 2.002 -0.727 1.00 87.31 85 LEU A C 1
ATOM 688 O O . LEU A 1 85 ? 7.933 3.236 -0.731 1.00 87.31 85 LEU A O 1
ATOM 692 N N . GLU A 1 86 ? 8.996 1.283 -1.135 1.00 88.00 86 GLU A N 1
ATOM 693 C CA . GLU A 1 86 ? 10.189 1.870 -1.725 1.00 88.00 86 GLU A CA 1
ATOM 694 C C . GLU A 1 86 ? 9.983 2.155 -3.215 1.00 88.00 86 GLU A C 1
ATOM 696 O O . GLU A 1 86 ? 9.113 1.584 -3.880 1.00 88.00 86 GLU A O 1
ATOM 701 N N . ARG A 1 87 ? 10.786 3.084 -3.730 1.00 91.88 87 ARG A N 1
ATOM 702 C CA . ARG A 1 87 ? 10.853 3.375 -5.164 1.00 91.88 87 ARG A CA 1
ATOM 703 C C . ARG A 1 87 ? 11.603 2.251 -5.875 1.00 91.88 87 ARG A C 1
ATOM 705 O O . ARG A 1 87 ? 12.432 1.575 -5.272 1.00 91.88 87 ARG A O 1
ATOM 712 N N . PHE A 1 88 ? 11.322 2.073 -7.158 1.00 95.12 88 PHE A N 1
ATOM 713 C CA . PHE A 1 88 ? 11.974 1.048 -7.961 1.00 95.12 88 PHE A CA 1
ATOM 714 C C . PHE A 1 88 ? 13.318 1.539 -8.488 1.00 95.12 88 PHE A C 1
ATOM 716 O O . PHE A 1 88 ? 13.466 2.694 -8.889 1.00 95.12 88 PHE A O 1
ATOM 723 N N . THR A 1 89 ? 14.286 0.638 -8.570 1.00 96.12 89 THR A N 1
ATOM 724 C CA . THR A 1 89 ? 15.425 0.807 -9.476 1.00 96.12 89 THR A CA 1
ATOM 725 C C . THR A 1 89 ? 14.965 0.680 -10.938 1.00 96.12 89 THR A C 1
ATOM 727 O O . THR A 1 89 ? 13.943 0.036 -11.200 1.00 96.12 89 THR A O 1
ATOM 730 N N . PRO A 1 90 ? 15.723 1.198 -11.925 1.00 95.88 90 PRO A N 1
ATOM 731 C CA . PRO A 1 90 ? 15.404 1.002 -13.345 1.00 95.88 90 PRO A CA 1
ATOM 732 C C . PRO A 1 90 ? 15.230 -0.469 -13.736 1.00 95.88 90 PRO A C 1
ATOM 734 O O . PRO A 1 90 ? 14.313 -0.835 -14.473 1.00 95.88 90 PRO A O 1
ATOM 737 N N . ARG A 1 91 ? 16.051 -1.346 -13.151 1.00 95.81 91 ARG A N 1
ATOM 738 C CA . ARG A 1 91 ? 15.958 -2.791 -13.356 1.00 95.81 91 ARG A CA 1
ATOM 739 C C . ARG A 1 91 ? 14.648 -3.375 -12.823 1.00 95.81 91 ARG A C 1
ATOM 741 O O . ARG A 1 91 ? 14.010 -4.165 -13.515 1.00 95.81 91 ARG A O 1
ATOM 748 N N . GLU A 1 92 ? 14.252 -3.017 -11.604 1.00 95.56 92 GLU A N 1
ATOM 749 C CA . GLU A 1 92 ? 12.988 -3.488 -11.022 1.00 95.56 92 GLU A CA 1
ATOM 750 C C . GLU A 1 92 ? 11.787 -2.941 -11.797 1.00 95.56 92 GLU A C 1
ATOM 752 O O . GLU A 1 92 ? 10.860 -3.689 -12.093 1.00 95.56 92 GLU A O 1
ATOM 757 N N . ALA A 1 93 ? 11.834 -1.673 -12.207 1.00 95.0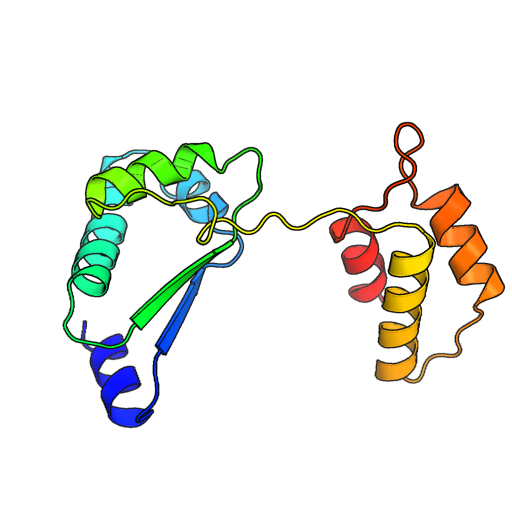6 93 ALA A N 1
ATOM 758 C CA . ALA A 1 93 ? 10.805 -1.060 -13.037 1.00 95.06 93 ALA A CA 1
ATOM 759 C C . ALA A 1 93 ? 10.661 -1.756 -14.399 1.00 95.06 93 ALA A C 1
ATOM 761 O O . ALA A 1 93 ? 9.545 -2.053 -14.821 1.00 95.06 93 ALA A O 1
ATOM 762 N N . THR A 1 94 ? 11.777 -2.088 -15.058 1.00 95.62 94 THR A N 1
ATOM 763 C CA . THR A 1 94 ? 11.775 -2.860 -16.313 1.00 95.62 94 THR A CA 1
ATOM 764 C C . THR A 1 94 ? 11.108 -4.223 -16.111 1.00 95.62 94 THR A C 1
ATOM 766 O O . THR A 1 94 ? 10.290 -4.641 -16.930 1.00 95.62 94 THR A O 1
ATOM 769 N N . ALA A 1 95 ? 11.400 -4.901 -14.996 1.00 94.75 95 ALA A N 1
ATOM 770 C CA . ALA A 1 95 ? 10.775 -6.180 -14.671 1.00 94.75 95 ALA A CA 1
ATOM 771 C C . ALA A 1 95 ? 9.260 -6.048 -14.436 1.00 94.75 95 ALA A C 1
ATOM 773 O O . ALA A 1 95 ? 8.499 -6.898 -14.893 1.00 94.75 95 ALA A O 1
ATOM 774 N N . VAL A 1 96 ? 8.806 -4.973 -13.783 1.00 92.75 96 VAL A N 1
ATOM 775 C CA . VAL A 1 96 ? 7.371 -4.686 -13.623 1.00 92.75 96 VAL A CA 1
ATOM 776 C C . VAL A 1 96 ? 6.704 -4.463 -14.982 1.00 92.75 96 VAL A C 1
ATOM 778 O O . VAL A 1 96 ? 5.685 -5.089 -15.259 1.00 92.75 96 VAL A O 1
ATOM 781 N N . LEU A 1 97 ? 7.292 -3.639 -15.857 1.00 92.94 97 LEU A N 1
ATOM 782 C CA . LEU A 1 97 ? 6.760 -3.404 -17.206 1.00 92.94 97 LEU A CA 1
ATOM 783 C C . LEU A 1 97 ? 6.674 -4.698 -18.019 1.00 92.94 97 LEU A C 1
ATOM 785 O O . LEU A 1 97 ? 5.696 -4.907 -18.733 1.00 92.94 97 LEU A O 1
ATOM 789 N N . LYS A 1 98 ? 7.657 -5.592 -17.867 1.00 94.19 98 LYS A N 1
ATOM 790 C CA . LYS A 1 98 ? 7.621 -6.910 -18.496 1.00 94.19 98 LYS A CA 1
ATOM 791 C C . LYS A 1 98 ? 6.428 -7.739 -18.024 1.00 94.19 98 LYS A C 1
ATOM 793 O O . LYS A 1 98 ? 5.731 -8.308 -18.854 1.00 94.19 98 LYS A O 1
ATOM 798 N N . VAL A 1 99 ? 6.182 -7.794 -16.714 1.00 92.44 99 VAL A N 1
ATOM 799 C CA . VAL A 1 99 ? 5.041 -8.537 -16.153 1.00 92.44 99 VAL A CA 1
ATOM 800 C C . VAL A 1 99 ? 3.713 -7.998 -16.689 1.00 92.44 99 VAL A C 1
ATOM 802 O O . VAL A 1 99 ? 2.831 -8.788 -17.008 1.00 92.44 99 VAL A O 1
ATOM 805 N N . ILE A 1 100 ? 3.590 -6.677 -16.831 1.00 89.88 100 ILE A N 1
ATOM 806 C CA . ILE A 1 100 ? 2.394 -6.026 -17.383 1.00 89.88 100 ILE A CA 1
ATOM 807 C C . ILE A 1 100 ? 2.231 -6.353 -18.873 1.00 89.88 100 ILE A C 1
ATOM 809 O O . ILE A 1 100 ? 1.149 -6.727 -19.313 1.00 89.88 100 ILE A O 1
ATOM 813 N N . ALA A 1 101 ? 3.304 -6.267 -19.662 1.00 91.12 101 ALA A N 1
ATOM 814 C CA . ALA A 1 101 ? 3.252 -6.633 -21.076 1.00 91.12 101 ALA A CA 1
ATOM 815 C C . ALA A 1 101 ? 2.881 -8.113 -21.266 1.00 91.12 101 ALA A C 1
ATOM 817 O O . ALA A 1 101 ? 2.041 -8.433 -22.105 1.00 91.12 101 ALA A O 1
ATOM 818 N N . ASP A 1 102 ? 3.455 -9.002 -20.451 1.00 92.44 102 ASP A N 1
ATOM 819 C CA . ASP A 1 102 ? 3.160 -10.434 -20.482 1.00 92.44 102 ASP A CA 1
ATOM 820 C C . ASP A 1 102 ? 1.693 -10.715 -20.082 1.00 92.44 102 ASP A C 1
ATOM 822 O O . ASP A 1 102 ? 1.062 -11.586 -20.686 1.00 92.44 102 ASP A O 1
ATOM 826 N N . SER A 1 103 ? 1.120 -9.982 -19.112 1.00 89.88 103 SER A N 1
ATOM 827 C CA . SER A 1 103 ? -0.288 -10.153 -18.707 1.00 89.88 103 SER A CA 1
ATOM 828 C C . SER A 1 103 ? -1.282 -9.675 -19.764 1.00 89.88 103 SER A C 1
ATOM 830 O O . SER A 1 103 ? -2.333 -10.291 -19.924 1.00 89.88 103 SER A O 1
ATOM 832 N N . GLU A 1 104 ? -0.929 -8.628 -20.510 1.00 88.69 104 GLU A N 1
ATOM 833 C CA . GLU A 1 104 ? -1.749 -8.059 -21.589 1.00 88.69 104 GLU A CA 1
ATOM 834 C C . GLU A 1 104 ? -1.428 -8.660 -22.974 1.00 88.69 104 GLU A C 1
ATOM 836 O O . GLU A 1 104 ? -1.945 -8.209 -23.996 1.00 88.69 104 GLU A O 1
ATOM 841 N N . ALA A 1 105 ? -0.569 -9.687 -23.029 1.00 91.31 105 ALA A N 1
ATOM 842 C CA . ALA A 1 105 ? -0.094 -10.325 -24.261 1.00 91.31 105 ALA A CA 1
ATOM 843 C C . ALA A 1 105 ? 0.507 -9.342 -25.292 1.00 91.31 105 ALA A C 1
ATOM 845 O O . ALA A 1 105 ? 0.411 -9.547 -26.507 1.00 91.31 105 ALA A O 1
ATOM 846 N N . LEU A 1 106 ? 1.151 -8.279 -24.810 1.00 89.62 106 LEU A N 1
ATOM 847 C CA . LEU A 1 106 ? 1.846 -7.287 -25.622 1.00 89.62 106 LEU A CA 1
ATOM 848 C C . LEU A 1 106 ? 3.268 -7.753 -25.954 1.00 89.62 106 LEU A C 1
ATOM 850 O O . LEU A 1 106 ? 3.925 -8.448 -25.179 1.00 89.62 106 LEU A O 1
ATOM 854 N N . GLN A 1 107 ? 3.778 -7.335 -27.114 1.00 92.44 107 GLN A N 1
ATOM 855 C CA . GLN A 1 107 ? 5.195 -7.522 -27.421 1.00 92.44 107 GLN A CA 1
ATOM 856 C C . GLN A 1 107 ? 6.042 -6.633 -26.507 1.00 92.44 107 GLN A C 1
ATOM 858 O O . GLN A 1 107 ? 5.802 -5.432 -26.408 1.00 92.44 107 GLN A O 1
ATOM 863 N N . PHE A 1 108 ? 7.047 -7.228 -25.866 1.00 93.88 108 PHE A N 1
ATOM 864 C CA . PHE A 1 108 ? 7.940 -6.530 -24.949 1.00 93.88 108 PHE A CA 1
ATOM 865 C C . PHE A 1 108 ? 9.347 -6.421 -25.539 1.00 93.88 108 PHE A C 1
ATOM 867 O O . PHE A 1 108 ? 10.016 -7.435 -25.750 1.00 93.88 108 PHE A O 1
ATOM 874 N N . ASP A 1 109 ? 9.798 -5.192 -25.787 1.00 95.81 109 ASP A N 1
ATOM 875 C CA . ASP A 1 109 ? 11.191 -4.895 -26.119 1.00 95.81 109 ASP A CA 1
ATOM 876 C C . ASP A 1 109 ? 11.937 -4.514 -24.835 1.00 95.81 109 ASP A C 1
ATOM 878 O O . ASP A 1 109 ? 11.782 -3.415 -24.297 1.00 95.81 109 ASP A O 1
ATOM 882 N N . GLU A 1 110 ? 12.741 -5.452 -24.336 1.00 95.19 110 GLU A N 1
ATOM 883 C CA . GLU A 1 110 ? 13.503 -5.282 -23.099 1.00 95.19 110 GLU A CA 1
ATOM 884 C C . GLU A 1 110 ? 14.511 -4.138 -23.191 1.00 95.19 110 GLU A C 1
ATOM 886 O O . GLU A 1 110 ? 14.686 -3.398 -22.226 1.00 95.19 110 GLU A O 1
ATOM 891 N N . ARG A 1 111 ? 15.127 -3.933 -24.360 1.00 96.06 111 ARG A N 1
ATOM 892 C CA . ARG A 1 111 ? 16.100 -2.858 -24.540 1.00 96.06 111 ARG A CA 1
ATOM 893 C C . ARG A 1 111 ? 15.414 -1.501 -24.478 1.00 96.06 111 ARG A C 1
ATOM 895 O O . ARG A 1 111 ? 15.896 -0.616 -23.776 1.00 96.06 111 ARG A O 1
ATOM 902 N N . PHE A 1 112 ? 14.294 -1.351 -25.180 1.00 94.88 112 PHE A N 1
ATOM 903 C CA . PHE A 1 112 ? 13.514 -0.118 -25.134 1.00 94.88 112 PHE A CA 1
ATOM 904 C C . PHE A 1 112 ? 13.016 0.177 -23.713 1.00 94.88 112 PHE A C 1
ATOM 906 O O . PHE A 1 112 ? 13.140 1.304 -23.244 1.00 94.88 112 PHE A O 1
ATOM 913 N N . ALA A 1 113 ? 12.501 -0.828 -22.999 1.00 94.19 113 ALA A N 1
ATOM 914 C CA . ALA A 1 113 ? 12.021 -0.655 -21.630 1.00 94.19 113 ALA A CA 1
ATOM 915 C C . ALA A 1 113 ? 13.148 -0.273 -20.652 1.00 94.19 113 ALA A C 1
ATOM 917 O O . ALA A 1 113 ? 12.954 0.595 -19.799 1.00 94.19 113 ALA A O 1
ATOM 918 N N . SER A 1 114 ? 14.338 -0.863 -20.794 1.00 95.56 114 SER A N 1
ATOM 919 C CA . SER A 1 114 ? 15.520 -0.452 -20.031 1.00 95.56 114 SER A CA 1
ATOM 920 C C . SER A 1 114 ? 15.927 0.988 -20.339 1.00 95.56 114 SER A C 1
ATOM 922 O O . SER A 1 114 ? 16.075 1.783 -19.416 1.00 95.56 114 SER A O 1
ATOM 924 N N . GLU A 1 115 ? 16.023 1.368 -21.616 1.00 95.69 115 GLU A N 1
ATOM 925 C CA . GLU A 1 115 ? 16.374 2.741 -22.002 1.00 95.69 115 GLU A CA 1
ATOM 926 C C . GLU A 1 115 ? 15.332 3.759 -21.494 1.00 95.69 115 GLU A C 1
ATOM 928 O O . GLU A 1 115 ? 15.711 4.811 -20.975 1.00 95.69 115 GLU A O 1
ATOM 933 N N . LEU A 1 116 ? 14.037 3.432 -21.571 1.00 93.56 116 LEU A N 1
ATOM 934 C CA . LEU A 1 116 ? 12.939 4.253 -21.051 1.00 93.56 116 LEU A CA 1
ATOM 935 C C . LEU A 1 116 ? 13.028 4.424 -19.529 1.00 93.56 116 LEU A C 1
ATOM 937 O O . LEU A 1 116 ? 12.925 5.539 -19.014 1.00 93.56 116 LEU A O 1
ATOM 941 N N . THR A 1 117 ? 13.205 3.324 -18.794 1.00 95.06 117 THR A N 1
ATOM 942 C CA . THR A 1 117 ? 13.256 3.368 -17.327 1.00 95.06 117 THR A CA 1
ATOM 943 C C . THR A 1 117 ? 14.481 4.128 -16.829 1.00 95.06 117 THR A C 1
ATOM 945 O O . THR A 1 117 ? 14.352 4.927 -15.907 1.00 95.06 117 THR A O 1
ATOM 948 N N . GLU A 1 118 ? 15.642 3.952 -17.459 1.00 95.06 118 GLU A N 1
ATOM 949 C CA . GLU A 1 118 ? 16.888 4.618 -17.064 1.00 95.06 118 GLU A CA 1
ATOM 950 C C . GLU A 1 118 ? 16.920 6.110 -17.408 1.00 95.06 118 GLU A C 1
ATOM 952 O O . GLU A 1 118 ? 17.411 6.903 -16.605 1.00 95.06 118 GLU A O 1
ATOM 957 N N . ASN A 1 119 ? 16.421 6.505 -18.582 1.00 93.44 119 ASN A N 1
ATOM 958 C CA . ASN A 1 119 ? 16.653 7.857 -19.099 1.00 93.44 119 ASN A CA 1
ATOM 959 C C . ASN A 1 119 ? 15.442 8.788 -18.979 1.00 93.44 119 ASN A C 1
ATOM 961 O O . ASN A 1 119 ? 15.626 10.000 -18.863 1.00 93.44 119 ASN A O 1
ATOM 965 N N . GLU A 1 120 ? 14.222 8.245 -18.986 1.00 90.25 120 GLU A N 1
ATOM 966 C CA . GLU A 1 120 ? 12.994 9.050 -19.011 1.00 90.25 120 GLU A CA 1
ATOM 967 C C . GLU A 1 120 ? 12.213 8.986 -17.693 1.00 90.25 120 GLU A C 1
ATOM 969 O O . GLU A 1 120 ? 11.647 9.993 -17.268 1.00 90.25 120 GLU A O 1
ATOM 974 N N . LEU A 1 121 ? 12.178 7.823 -17.029 1.00 92.00 121 LEU A N 1
ATOM 975 C CA . LEU A 1 121 ? 11.383 7.628 -15.805 1.00 92.00 121 LEU A CA 1
ATOM 976 C C . LEU A 1 121 ? 12.187 7.795 -14.512 1.00 92.00 121 LEU A C 1
ATOM 978 O O . LEU A 1 121 ? 11.615 8.138 -13.476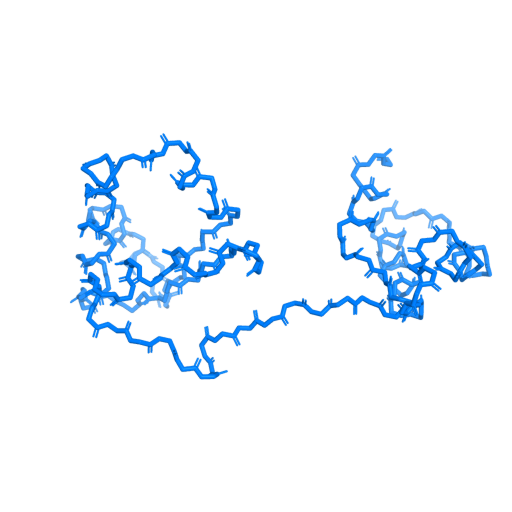 1.00 92.00 121 LEU A O 1
ATOM 982 N N . ALA A 1 122 ? 13.493 7.526 -14.537 1.00 93.75 122 ALA A N 1
ATOM 983 C CA . ALA A 1 122 ? 14.333 7.663 -13.356 1.00 93.75 122 ALA A CA 1
ATOM 984 C C . ALA A 1 122 ? 14.444 9.132 -12.927 1.00 93.75 122 ALA A C 1
ATOM 986 O O . ALA A 1 122 ? 14.712 10.033 -13.726 1.00 93.75 122 ALA A O 1
ATOM 987 N N . ASN A 1 123 ? 14.274 9.383 -11.629 1.00 92.31 123 ASN A N 1
ATOM 988 C CA . ASN A 1 123 ? 14.541 10.695 -11.063 1.00 92.31 123 ASN A CA 1
ATOM 989 C C . ASN A 1 123 ? 16.029 11.048 -11.260 1.00 92.31 123 ASN A C 1
ATOM 991 O O . ASN A 1 123 ? 16.915 10.238 -10.997 1.00 92.31 123 ASN A O 1
ATOM 995 N N . ARG A 1 124 ? 16.313 12.275 -11.709 1.00 90.62 124 ARG A N 1
ATOM 996 C CA . ARG A 1 124 ? 17.677 12.723 -12.043 1.00 90.62 124 ARG A CA 1
ATOM 997 C C . ARG A 1 124 ? 18.614 12.852 -10.840 1.00 90.62 124 ARG A C 1
ATOM 999 O O . ARG A 1 124 ? 19.824 12.897 -11.034 1.00 90.62 124 ARG A O 1
ATOM 1006 N N . GLU A 1 125 ? 18.073 12.970 -9.633 1.00 90.88 125 GLU A N 1
ATOM 1007 C CA . GLU A 1 125 ? 18.845 13.142 -8.402 1.00 90.88 125 GLU A CA 1
ATOM 1008 C C . GLU A 1 125 ? 19.227 11.800 -7.776 1.00 90.88 125 GLU A C 1
ATOM 1010 O O . GLU A 1 125 ? 20.381 11.616 -7.396 1.00 90.88 125 GLU A O 1
ATOM 1015 N N . ASP A 1 126 ? 18.277 10.864 -7.674 1.00 91.88 126 ASP A N 1
ATOM 1016 C CA . ASP A 1 126 ? 18.468 9.597 -6.952 1.00 91.88 126 ASP A CA 1
ATOM 1017 C C . ASP A 1 126 ? 18.402 8.336 -7.835 1.00 91.88 126 ASP A C 1
ATOM 1019 O O . ASP A 1 126 ? 18.645 7.231 -7.350 1.00 91.88 126 ASP A O 1
ATOM 1023 N N . GLY A 1 127 ? 18.106 8.482 -9.130 1.00 92.56 127 GLY A N 1
ATOM 1024 C CA . GLY A 1 127 ? 18.026 7.384 -10.096 1.00 92.56 127 GLY A CA 1
ATOM 1025 C C . GLY A 1 127 ? 16.834 6.443 -9.897 1.00 92.56 127 GLY A C 1
ATOM 1026 O O . GLY A 1 127 ? 16.761 5.408 -10.558 1.00 92.56 127 GLY A O 1
ATOM 1027 N N . SER A 1 128 ? 15.908 6.766 -8.991 1.00 95.06 128 SER A N 1
ATOM 1028 C CA . SER A 1 128 ? 14.787 5.901 -8.627 1.00 95.06 128 SER A CA 1
ATOM 1029 C C . SER A 1 128 ? 13.489 6.278 -9.344 1.00 95.06 128 SER A C 1
ATOM 1031 O O . SER A 1 128 ? 13.222 7.442 -9.662 1.00 95.06 128 SER A O 1
ATOM 1033 N N . ILE A 1 129 ? 12.630 5.287 -9.551 1.00 93.62 129 ILE A N 1
ATOM 1034 C CA . ILE A 1 129 ? 11.375 5.409 -10.294 1.00 93.62 129 ILE A CA 1
ATOM 1035 C C . ILE A 1 129 ? 10.200 5.278 -9.331 1.00 93.62 129 ILE A C 1
ATOM 1037 O O . ILE A 1 129 ? 10.142 4.365 -8.502 1.00 93.62 129 ILE A O 1
ATOM 1041 N N . SER A 1 130 ? 9.245 6.205 -9.429 1.00 89.25 130 SER A N 1
ATOM 1042 C CA . SER A 1 130 ? 8.049 6.165 -8.594 1.00 89.25 130 SER A CA 1
ATOM 1043 C C . SER A 1 130 ? 7.154 5.013 -9.042 1.00 89.25 130 SER A C 1
ATOM 1045 O O . SER A 1 130 ? 6.887 4.898 -10.239 1.00 89.25 130 SER A O 1
ATOM 1047 N N . PRO A 1 131 ? 6.577 4.224 -8.121 1.00 86.12 131 PRO A N 1
ATOM 1048 C CA . PRO A 1 131 ? 5.526 3.271 -8.476 1.00 86.12 131 PRO A CA 1
ATOM 1049 C C . PRO A 1 131 ? 4.351 3.916 -9.231 1.00 86.12 131 PRO A C 1
ATOM 1051 O O . PRO A 1 131 ? 3.764 3.294 -10.111 1.00 86.12 131 PRO A O 1
ATOM 1054 N N . VAL A 1 132 ? 4.049 5.186 -8.932 1.00 81.94 132 VAL A N 1
ATOM 1055 C CA . VAL A 1 132 ? 2.994 5.961 -9.608 1.00 81.94 132 VAL A CA 1
ATOM 1056 C C . VAL A 1 132 ? 3.296 6.164 -11.095 1.00 81.94 132 VAL A C 1
ATOM 1058 O O . VAL A 1 132 ? 2.386 6.053 -11.912 1.00 81.94 132 VAL A O 1
ATOM 1061 N N . ASP A 1 133 ? 4.557 6.410 -11.461 1.00 84.38 133 ASP A N 1
ATOM 1062 C CA . ASP A 1 133 ? 4.944 6.648 -12.858 1.00 84.38 133 ASP A CA 1
ATOM 1063 C C . ASP A 1 133 ? 4.710 5.382 -13.697 1.00 84.38 133 ASP A C 1
ATOM 1065 O O . ASP A 1 133 ? 4.194 5.454 -14.810 1.00 84.38 133 ASP A O 1
ATOM 1069 N N . LEU A 1 134 ? 4.984 4.203 -13.125 1.00 84.88 134 LEU A N 1
ATOM 1070 C CA . LEU A 1 134 ? 4.702 2.914 -13.766 1.00 84.88 134 LEU A CA 1
ATOM 1071 C C . LEU A 1 134 ? 3.201 2.630 -13.878 1.00 84.88 134 LEU A C 1
ATOM 1073 O O . LEU A 1 134 ? 2.750 2.113 -14.898 1.00 84.88 134 LEU A O 1
ATOM 1077 N N . GLN A 1 135 ? 2.419 2.987 -12.857 1.00 77.38 135 GLN A N 1
ATOM 1078 C CA . GLN A 1 135 ? 0.968 2.801 -12.876 1.00 77.38 135 GLN A CA 1
ATOM 1079 C C . GLN A 1 135 ? 0.292 3.648 -13.965 1.00 77.38 135 GLN A C 1
ATOM 1081 O O . GLN A 1 135 ? -0.622 3.171 -14.636 1.00 77.38 135 GLN A O 1
ATOM 1086 N N . ILE A 1 136 ? 0.743 4.890 -14.176 1.00 72.00 136 ILE A N 1
ATOM 1087 C CA . ILE A 1 136 ? 0.205 5.775 -15.226 1.00 72.00 136 ILE A CA 1
ATOM 1088 C C . ILE A 1 136 ? 0.419 5.173 -16.620 1.00 72.00 136 ILE A C 1
ATOM 1090 O O . ILE A 1 136 ? -0.457 5.290 -17.480 1.00 72.00 136 ILE A O 1
ATOM 1094 N N . LEU A 1 137 ? 1.562 4.519 -16.839 1.00 68.94 137 LEU A N 1
ATOM 1095 C CA . LEU A 1 137 ? 1.874 3.858 -18.106 1.00 68.94 137 LEU A CA 1
ATOM 1096 C C . LEU A 1 137 ? 1.015 2.609 -18.340 1.00 68.94 137 LEU A C 1
ATOM 1098 O O . LEU A 1 137 ? 0.718 2.294 -19.487 1.00 68.94 137 LEU A O 1
ATOM 1102 N N . SER A 1 138 ? 0.586 1.920 -17.278 1.00 62.62 138 SER A N 1
ATOM 1103 C CA . SER A 1 138 ? -0.180 0.674 -17.386 1.00 62.62 138 SER A CA 1
ATOM 1104 C C . SER A 1 138 ? -1.698 0.843 -17.423 1.00 62.62 138 SER A C 1
ATOM 1106 O O . SER A 1 138 ? -2.389 -0.060 -17.874 1.00 62.62 138 SER A O 1
ATOM 1108 N N . THR A 1 139 ? -2.239 1.981 -16.974 1.00 56.84 139 THR A N 1
ATOM 1109 C CA . THR A 1 139 ? -3.694 2.252 -17.002 1.00 56.84 139 THR A CA 1
ATOM 1110 C C . THR A 1 139 ? -4.172 3.021 -18.235 1.00 56.84 139 THR A C 1
ATOM 1112 O O . THR A 1 139 ? -5.377 3.171 -18.420 1.00 56.84 139 THR A O 1
ATOM 1115 N N . ASN A 1 140 ? -3.253 3.502 -19.076 1.00 48.69 140 ASN A N 1
ATOM 1116 C CA . ASN A 1 140 ? -3.556 4.199 -20.333 1.00 48.69 140 ASN A CA 1
ATOM 1117 C C . ASN A 1 140 ? -3.239 3.364 -21.592 1.00 48.69 140 ASN A C 1
ATOM 1119 O O . ASN A 1 140 ? -3.226 3.928 -22.688 1.00 48.69 140 ASN A O 1
ATOM 1123 N N . ALA A 1 141 ? -2.948 2.067 -21.436 1.00 42.12 141 ALA A N 1
ATOM 1124 C CA . ALA A 1 141 ? -2.699 1.128 -22.532 1.00 42.12 141 ALA A CA 1
ATOM 1125 C C . ALA A 1 141 ? -3.993 0.450 -23.007 1.00 42.12 141 ALA A C 1
ATOM 1127 O O . ALA A 1 141 ? -4.850 0.148 -22.144 1.00 42.12 141 ALA A O 1
#

Radius of gyration: 19.91 Å; chains: 1; bounding box: 42×38×50 Å

Foldseek 3Di:
DVVLVCCLVVVVDAEEAEAPQCVVLCVVQVDPVSCVVVLVVVLCVLPDPGNYHYHYDYDPVCVVVCVVSCVSNVHDDDPVRDDDDDFDALVRLLVVVVVLCVVVVHDDDSVVSSCCLQPPQQDPPPRTHHPVVSVVVNVVD